Protein AF-A0A2S7TIH9-F1 (afdb_monomer_lite)

Foldseek 3Di:
DDDDDDDDDDDPDPDDDDDDDDDDDDDDDPDPDPPPPPPDQQPCQDPLGARVSVQWDADPQVRDTDNQVVAWFWKWFPDDDPPDDTDIKTWHADPVLQWIWIGDPPDPDIDIFGQDPPSWTDDDQWIADPVQRFIGGVNHTGIGGDD

pLDDT: mean 82.53, std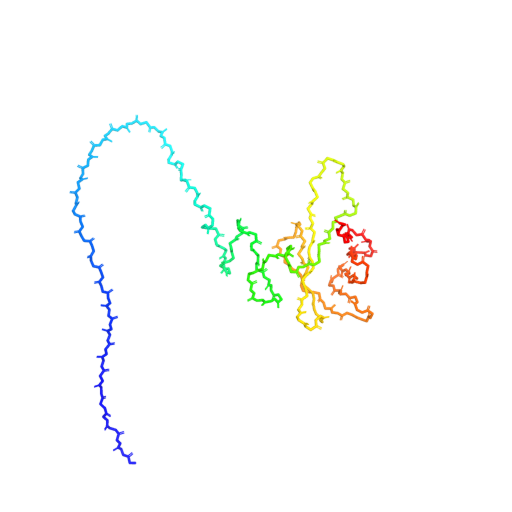 19.3, range [37.69, 98.62]

Sequence (147 aa):
MKNLGILMLSVFMMVSCNTNGKKDSEIKVSEETTPTEKSIVGNDKDEHGCIGSAGYTWSELRQECIRTFEVGVRLNPVESNEDSTIISAFVVFNDAKSKAELFLPEAKGTMIMEQSEGKTFIKDQYTFNPEDATLSVNGEVTYKGAE

Secondary structure (DSSP, 8-state):
--------------------------------------PPTT--B-TT--BGGGT-EEETTTTEEE-HHHHSEEEEES---TTS----EEEEE-TTSSEEEEE-TT-SS-EEEEE-GGG-EEETTEEEETTTTEEEETTEEEEEE--

Structure (mmCIF, N/CA/C/O backbone):
data_AF-A0A2S7TIH9-F1
#
_entry.id   AF-A0A2S7TIH9-F1
#
loop_
_atom_site.group_PDB
_atom_site.id
_atom_site.type_symbol
_atom_site.label_atom_id
_atom_site.label_alt_id
_atom_site.label_comp_id
_atom_site.label_asym_id
_atom_site.label_entity_id
_atom_site.label_seq_id
_atom_site.pdbx_PDB_ins_code
_atom_site.Cartn_x
_atom_site.Cartn_y
_atom_site.Cartn_z
_atom_site.occupancy
_atom_site.B_iso_or_equiv
_atom_site.auth_seq_id
_atom_site.auth_comp_id
_atom_site.auth_asym_id
_atom_site.auth_atom_id
_atom_site.pdbx_PDB_model_num
ATOM 1 N N . MET A 1 1 ? 9.640 -61.245 5.461 1.00 43.03 1 MET A N 1
ATOM 2 C CA . MET A 1 1 ? 9.692 -61.880 4.127 1.00 43.03 1 MET A CA 1
ATOM 3 C C . MET A 1 1 ? 10.383 -60.905 3.194 1.00 43.03 1 MET A C 1
ATOM 5 O O . MET A 1 1 ? 10.007 -59.742 3.168 1.00 43.03 1 MET A O 1
ATOM 9 N N . LYS A 1 2 ? 11.488 -61.351 2.595 1.00 49.72 2 LYS A N 1
ATOM 10 C CA . LYS A 1 2 ? 12.418 -60.569 1.779 1.00 49.72 2 LYS A CA 1
ATOM 11 C C . LYS A 1 2 ? 11.981 -60.634 0.314 1.00 49.72 2 LYS A C 1
ATOM 13 O O . LYS A 1 2 ? 12.080 -61.716 -0.245 1.00 49.72 2 LYS A O 1
ATOM 18 N N . ASN A 1 3 ? 11.641 -59.503 -0.295 1.00 46.28 3 ASN A N 1
ATOM 19 C CA . ASN A 1 3 ? 11.683 -59.291 -1.749 1.00 46.28 3 ASN A CA 1
ATOM 20 C C . ASN A 1 3 ? 12.344 -57.905 -1.898 1.00 46.28 3 ASN A C 1
ATOM 22 O O . ASN A 1 3 ? 11.736 -56.925 -1.490 1.00 46.28 3 ASN A O 1
ATOM 26 N N . LEU A 1 4 ? 13.623 -57.681 -2.202 1.00 52.84 4 LEU A N 1
ATOM 27 C CA . LEU A 1 4 ? 14.569 -58.181 -3.205 1.00 52.84 4 LEU A CA 1
ATOM 28 C C . LEU A 1 4 ? 14.110 -58.050 -4.665 1.00 52.84 4 LEU A C 1
ATOM 30 O O . LEU A 1 4 ? 13.455 -58.940 -5.197 1.00 52.84 4 LEU A O 1
ATOM 34 N N . GLY A 1 5 ? 14.599 -56.975 -5.296 1.00 51.03 5 GLY A N 1
ATOM 35 C CA . GLY A 1 5 ? 14.827 -56.836 -6.737 1.00 51.03 5 GLY A CA 1
ATOM 36 C C . GLY A 1 5 ? 13.989 -55.737 -7.399 1.00 51.03 5 GLY A C 1
ATOM 37 O O . GLY A 1 5 ? 12.839 -55.565 -7.034 1.00 51.03 5 GLY A O 1
ATOM 38 N N . ILE A 1 6 ? 14.452 -54.941 -8.365 1.00 59.09 6 ILE A N 1
ATOM 39 C CA . ILE A 1 6 ? 15.711 -54.843 -9.115 1.00 59.09 6 ILE A CA 1
ATOM 40 C C . ILE A 1 6 ? 15.790 -53.395 -9.652 1.00 59.09 6 ILE A C 1
ATOM 42 O O . ILE A 1 6 ? 14.787 -52.789 -10.018 1.00 59.09 6 ILE A O 1
ATOM 46 N N . LEU A 1 7 ? 17.018 -52.887 -9.677 1.00 52.06 7 LEU A N 1
ATOM 47 C CA . LEU A 1 7 ? 17.573 -51.737 -10.391 1.00 52.06 7 LEU A CA 1
ATOM 48 C C . LEU A 1 7 ? 16.990 -51.487 -11.805 1.00 52.06 7 LEU A C 1
ATOM 50 O O . LEU A 1 7 ? 17.044 -52.387 -12.635 1.00 52.06 7 LEU A O 1
ATOM 54 N N . MET A 1 8 ? 16.608 -50.244 -12.128 1.00 59.47 8 MET A N 1
ATOM 55 C CA . MET A 1 8 ? 16.872 -49.656 -13.453 1.00 59.47 8 MET A CA 1
ATOM 56 C C . MET A 1 8 ? 17.107 -48.146 -13.338 1.00 59.47 8 MET A C 1
ATOM 58 O O . MET A 1 8 ? 16.211 -47.351 -13.063 1.00 59.47 8 MET A O 1
ATOM 62 N N . LEU A 1 9 ? 18.370 -47.793 -13.547 1.00 54.16 9 LEU A N 1
ATOM 63 C CA . LEU A 1 9 ? 18.918 -46.457 -13.712 1.00 54.16 9 LEU A CA 1
ATOM 64 C C . LEU A 1 9 ? 18.482 -45.926 -15.091 1.00 54.16 9 LEU A C 1
ATOM 66 O O . LEU A 1 9 ? 18.772 -46.560 -16.101 1.00 54.16 9 LEU A O 1
ATOM 70 N N . SER A 1 10 ? 17.821 -44.771 -15.166 1.00 61.06 10 SER A N 1
ATOM 71 C CA . SER A 1 10 ? 17.681 -44.029 -16.429 1.00 61.06 10 SER A CA 1
ATOM 72 C C . SER A 1 10 ? 17.921 -42.542 -16.186 1.00 61.06 10 SER A C 1
ATOM 74 O O . SER A 1 10 ? 17.022 -41.737 -15.975 1.00 61.06 10 SER A O 1
ATOM 76 N N . VAL A 1 11 ? 19.208 -42.202 -16.180 1.00 60.19 11 VAL A N 1
ATOM 77 C CA . VAL A 1 11 ? 19.706 -40.834 -16.294 1.00 60.19 11 VAL A CA 1
ATOM 78 C C . VAL A 1 11 ? 19.521 -40.414 -17.752 1.00 60.19 11 VAL A C 1
ATOM 80 O O . VAL A 1 11 ? 20.264 -40.859 -18.622 1.00 60.19 11 VAL A O 1
ATOM 83 N N . PHE A 1 12 ? 18.529 -39.572 -18.034 1.00 60.75 12 PHE A N 1
ATOM 84 C CA . PHE A 1 12 ? 18.437 -38.857 -19.307 1.00 60.75 12 PHE A CA 1
ATOM 85 C C . PHE A 1 12 ? 19.196 -37.530 -19.173 1.00 60.75 12 PHE A C 1
ATOM 87 O O . PHE A 1 12 ? 18.636 -36.511 -18.780 1.00 60.75 12 PHE A O 1
ATOM 94 N N . MET A 1 13 ? 20.498 -37.546 -19.473 1.00 58.12 13 MET A N 1
ATOM 95 C CA . MET A 1 13 ? 21.256 -36.323 -19.750 1.00 58.12 13 MET A CA 1
ATOM 96 C C . MET A 1 13 ? 21.128 -36.008 -21.241 1.00 58.12 13 MET A C 1
ATOM 98 O O . MET A 1 13 ? 21.754 -36.658 -22.076 1.00 58.12 13 MET A O 1
ATOM 102 N N . MET A 1 14 ? 20.326 -35.002 -21.582 1.00 56.97 14 MET A N 1
ATOM 103 C CA . MET A 1 14 ? 20.395 -34.362 -22.895 1.00 56.97 14 MET A CA 1
ATOM 104 C C . MET A 1 14 ? 21.624 -33.443 -22.902 1.00 56.97 14 MET A C 1
ATOM 106 O O . MET A 1 14 ? 21.558 -32.294 -22.471 1.00 56.97 14 MET A O 1
ATOM 110 N N . VAL A 1 15 ? 22.765 -33.964 -23.355 1.00 67.19 15 VAL A N 1
ATOM 111 C CA . VAL A 1 15 ? 23.932 -33.150 -23.719 1.00 67.19 15 VAL A CA 1
ATOM 112 C C . VAL A 1 15 ? 23.710 -32.648 -25.142 1.00 67.19 15 VAL A C 1
ATOM 114 O O . VAL A 1 15 ? 23.722 -33.430 -26.089 1.00 67.19 15 VAL A O 1
ATOM 117 N N . SER A 1 16 ? 23.508 -31.341 -25.292 1.00 50.22 16 SER A N 1
ATOM 118 C CA . SER A 1 16 ? 23.493 -30.681 -26.596 1.00 50.22 16 SER A CA 1
ATOM 119 C C . SER A 1 16 ? 24.873 -30.072 -26.849 1.00 50.22 16 SER A C 1
ATOM 121 O O . SER A 1 16 ? 25.248 -29.091 -26.212 1.00 50.22 16 SER A O 1
ATOM 123 N N . CYS A 1 17 ? 25.642 -30.647 -27.775 1.00 62.84 17 CYS A N 1
ATOM 124 C CA . CYS A 1 17 ? 26.808 -29.988 -28.359 1.00 62.84 17 CYS A CA 1
ATOM 125 C C . CYS A 1 17 ? 26.357 -29.204 -29.596 1.00 62.84 17 CYS A C 1
ATOM 127 O O . CYS A 1 17 ? 25.852 -29.800 -30.544 1.00 62.84 17 CYS A O 1
ATOM 129 N N . ASN A 1 18 ? 26.595 -27.892 -29.626 1.00 58.28 18 ASN A N 1
ATOM 130 C CA . ASN A 1 18 ? 26.698 -27.159 -30.885 1.00 58.28 18 ASN A CA 1
ATOM 131 C C . ASN A 1 18 ? 28.129 -26.628 -31.016 1.00 58.28 18 ASN A C 1
ATOM 133 O O . ASN A 1 18 ? 28.491 -25.621 -30.414 1.00 58.28 18 ASN A O 1
ATOM 137 N N . THR A 1 19 ? 28.951 -27.348 -31.776 1.00 47.38 19 THR A N 1
ATOM 138 C CA . THR A 1 19 ? 30.249 -26.877 -32.257 1.00 47.38 19 THR A CA 1
ATOM 139 C C . THR A 1 19 ? 30.054 -26.354 -33.673 1.00 47.38 19 THR A C 1
ATOM 141 O O . THR A 1 19 ? 30.055 -27.137 -34.620 1.00 47.38 19 THR A O 1
ATOM 144 N N . ASN A 1 20 ? 29.921 -25.039 -33.826 1.00 56.06 20 ASN A N 1
ATOM 145 C CA . ASN A 1 20 ? 30.171 -24.387 -35.105 1.00 56.06 20 ASN A CA 1
ATOM 146 C C . ASN A 1 20 ? 31.437 -23.548 -34.984 1.00 56.06 20 ASN A C 1
ATOM 148 O O . ASN A 1 20 ? 31.608 -22.759 -34.057 1.00 56.06 20 ASN A O 1
ATOM 152 N N . GLY A 1 21 ? 32.362 -23.863 -35.886 1.00 43.59 21 GLY A N 1
ATOM 153 C CA . GLY A 1 21 ? 33.760 -23.492 -35.831 1.00 43.59 21 GLY A CA 1
ATOM 154 C C . GLY A 1 21 ? 34.034 -21.997 -35.915 1.00 43.59 21 GLY A C 1
ATOM 155 O O . GLY A 1 21 ? 33.241 -21.194 -36.403 1.00 43.59 21 GLY A O 1
ATOM 156 N N . LYS A 1 22 ? 35.241 -21.678 -35.454 1.00 44.38 22 LYS A N 1
ATOM 157 C CA . LYS A 1 22 ? 35.927 -20.401 -35.608 1.00 44.38 22 LYS A CA 1
ATOM 158 C C . LYS A 1 22 ? 35.772 -19.839 -37.025 1.00 44.38 22 LYS A C 1
ATOM 160 O O . LYS A 1 22 ? 36.109 -20.506 -38.004 1.00 44.38 22 LYS A O 1
ATOM 165 N N . LYS A 1 23 ? 35.411 -18.563 -37.109 1.00 37.69 23 LYS A N 1
ATOM 166 C CA . LYS A 1 23 ? 36.054 -17.637 -38.041 1.00 37.69 23 LYS A CA 1
ATOM 167 C C . LYS A 1 23 ? 36.528 -16.445 -37.228 1.00 37.69 23 LYS A C 1
ATOM 169 O O . LYS A 1 23 ? 35.743 -15.567 -36.888 1.00 37.69 23 LYS A O 1
ATOM 174 N N . ASP A 1 24 ? 37.813 -16.473 -36.900 1.00 49.31 24 ASP A N 1
ATOM 175 C CA . ASP A 1 24 ? 38.562 -15.285 -36.528 1.00 49.31 24 ASP A CA 1
ATOM 176 C C . ASP A 1 24 ? 38.445 -14.293 -37.698 1.00 49.31 24 ASP A C 1
ATOM 178 O O . ASP A 1 24 ? 38.890 -14.578 -38.810 1.00 49.31 24 ASP A O 1
ATOM 182 N N . SER A 1 25 ? 37.788 -13.157 -37.470 1.00 41.44 25 SER A N 1
ATOM 183 C CA . SER A 1 25 ? 37.912 -11.982 -38.328 1.00 41.44 25 SER A CA 1
ATOM 184 C C . SER A 1 25 ? 38.545 -10.898 -37.479 1.00 41.44 25 SER A C 1
ATOM 186 O O . SER A 1 25 ? 37.873 -10.165 -36.758 1.00 41.44 25 SER A O 1
ATOM 188 N N . GLU A 1 26 ? 39.869 -10.858 -37.541 1.00 48.25 26 GLU A N 1
ATOM 189 C CA . GLU A 1 26 ? 40.683 -9.765 -37.045 1.00 48.25 26 GLU A CA 1
ATOM 190 C C . GLU A 1 26 ? 40.268 -8.482 -37.783 1.00 48.25 26 GLU A C 1
ATOM 192 O O . GLU A 1 26 ? 40.602 -8.277 -38.947 1.00 48.25 26 GLU A O 1
ATOM 197 N N . ILE A 1 27 ? 39.495 -7.623 -37.118 1.00 38.62 27 ILE A N 1
ATOM 198 C CA . ILE A 1 27 ? 39.377 -6.212 -37.483 1.00 38.62 27 ILE A CA 1
ATOM 199 C C . ILE A 1 27 ? 39.887 -5.419 -36.289 1.00 38.62 27 ILE A C 1
ATOM 201 O O . ILE A 1 27 ? 39.199 -5.183 -35.299 1.00 38.62 27 ILE A O 1
ATOM 205 N N . LYS A 1 28 ? 41.159 -5.049 -36.395 1.00 50.31 28 LYS A N 1
ATOM 206 C CA . LYS A 1 28 ? 41.845 -4.107 -35.525 1.00 50.31 28 LYS A CA 1
ATOM 207 C C . LYS A 1 28 ? 41.330 -2.702 -35.856 1.00 50.31 28 LYS A C 1
ATOM 209 O O . LYS A 1 28 ? 41.828 -2.070 -36.781 1.00 50.31 28 LYS A O 1
ATOM 214 N N . VAL A 1 29 ? 40.332 -2.228 -35.116 1.00 43.41 29 VAL A N 1
ATOM 215 C CA . VAL A 1 29 ? 39.950 -0.810 -35.080 1.00 43.41 29 VAL A CA 1
ATOM 216 C C . VAL A 1 29 ? 40.159 -0.327 -33.655 1.00 43.41 29 VAL A C 1
ATOM 218 O O . VAL A 1 29 ? 39.444 -0.707 -32.732 1.00 43.41 29 VAL A O 1
ATOM 221 N N . SER A 1 30 ? 41.212 0.467 -33.482 1.00 57.72 30 SER A N 1
ATOM 222 C CA . SER A 1 30 ? 41.379 1.319 -32.318 1.00 57.72 30 SER A CA 1
ATOM 223 C C . SER A 1 30 ? 40.404 2.485 -32.450 1.00 57.72 30 SER A C 1
ATOM 225 O O . SER A 1 30 ? 40.693 3.454 -33.144 1.00 57.72 30 SER A O 1
ATOM 227 N N . GLU A 1 31 ? 39.260 2.377 -31.795 1.00 47.31 31 GLU A N 1
ATOM 228 C CA . GLU A 1 31 ? 38.450 3.520 -31.390 1.00 47.31 31 GLU A CA 1
ATOM 229 C C . GLU A 1 31 ? 37.707 3.112 -30.119 1.00 47.31 31 GLU A C 1
ATOM 231 O O . GLU A 1 31 ? 36.980 2.119 -30.084 1.00 47.31 31 GLU A O 1
ATOM 236 N N . GLU A 1 32 ? 37.972 3.842 -29.043 1.00 53.56 32 GLU A N 1
ATOM 237 C CA . GLU A 1 32 ? 37.328 3.712 -27.744 1.00 53.56 32 GLU A CA 1
ATOM 238 C C . GLU A 1 32 ? 35.835 4.017 -27.901 1.00 53.56 32 GLU A C 1
ATOM 240 O O . GLU A 1 32 ? 35.395 5.158 -27.821 1.00 53.56 32 GLU A O 1
ATOM 245 N N . THR A 1 33 ? 35.049 2.982 -28.190 1.00 44.56 33 THR A N 1
ATOM 246 C CA . THR A 1 33 ? 33.590 3.053 -28.181 1.00 44.56 33 THR A CA 1
ATOM 247 C C . THR A 1 33 ? 33.108 2.020 -27.181 1.00 44.56 33 THR A C 1
ATOM 249 O O . THR A 1 33 ? 33.051 0.824 -27.467 1.00 44.56 33 THR A O 1
ATOM 252 N N . THR A 1 34 ? 32.830 2.480 -25.964 1.00 51.75 34 THR A N 1
ATOM 253 C CA . THR A 1 34 ? 32.206 1.690 -24.903 1.00 51.75 34 THR A CA 1
ATOM 254 C C . THR A 1 34 ? 30.966 0.995 -25.475 1.00 51.75 34 THR A C 1
ATOM 256 O O . THR A 1 34 ? 30.096 1.689 -26.013 1.00 51.75 34 THR A O 1
ATOM 259 N N . PRO A 1 35 ? 30.839 -0.344 -25.398 1.00 50.41 35 PRO A N 1
ATOM 260 C CA . PRO A 1 35 ? 29.616 -1.016 -25.800 1.00 50.41 35 PRO A CA 1
ATOM 261 C C . PRO A 1 35 ? 28.494 -0.477 -24.919 1.00 50.41 35 PRO A C 1
ATOM 263 O O . PRO A 1 35 ? 28.448 -0.744 -23.721 1.00 50.41 35 PRO A O 1
ATOM 266 N N . THR A 1 36 ? 27.600 0.323 -25.494 1.00 58.72 36 THR A N 1
ATOM 267 C CA . THR A 1 36 ? 26.304 0.563 -24.869 1.00 58.72 36 THR A CA 1
ATOM 268 C C . THR A 1 36 ? 25.584 -0.775 -24.935 1.00 58.72 36 THR A C 1
ATOM 270 O O . THR A 1 36 ? 25.032 -1.130 -25.979 1.00 58.72 36 THR A O 1
ATOM 273 N N . GLU A 1 37 ? 25.663 -1.562 -23.859 1.00 64.06 37 GLU A N 1
ATOM 274 C CA . GLU A 1 37 ? 24.744 -2.674 -23.663 1.00 64.06 37 GLU A CA 1
ATOM 275 C C . GLU A 1 37 ? 23.338 -2.104 -23.833 1.00 64.06 37 GLU A C 1
ATOM 277 O O . GLU A 1 37 ? 22.876 -1.283 -23.040 1.00 64.06 37 GLU A O 1
ATOM 282 N N . LYS A 1 38 ? 22.662 -2.497 -24.914 1.00 67.38 38 LYS A N 1
ATOM 283 C CA . LYS A 1 38 ? 21.222 -2.305 -25.011 1.00 67.38 38 LYS A CA 1
ATOM 284 C C . LYS A 1 38 ? 20.618 -3.087 -23.853 1.00 67.38 38 LYS A C 1
ATOM 286 O O . LYS A 1 38 ? 20.541 -4.312 -23.932 1.00 67.38 38 LYS A O 1
ATOM 291 N N . SER A 1 39 ? 20.214 -2.395 -22.792 1.00 71.12 39 SER A N 1
ATOM 292 C CA . SER A 1 39 ? 19.447 -3.011 -21.719 1.00 71.12 39 SER A CA 1
ATOM 293 C C . SER A 1 39 ? 18.157 -3.561 -22.326 1.00 71.12 39 SER A C 1
ATOM 295 O O . SER A 1 39 ? 17.355 -2.845 -22.928 1.00 71.12 39 SER A O 1
ATOM 297 N N . ILE A 1 40 ? 17.994 -4.879 -22.262 1.00 78.88 40 ILE A N 1
ATOM 298 C CA . ILE A 1 40 ? 16.768 -5.534 -22.705 1.00 78.88 40 ILE A CA 1
ATOM 299 C C . ILE A 1 40 ? 15.711 -5.233 -21.641 1.00 78.88 40 ILE A C 1
ATOM 301 O O . ILE A 1 40 ? 15.862 -5.633 -20.486 1.00 78.88 40 ILE A O 1
ATOM 305 N N . VAL A 1 41 ? 14.653 -4.516 -22.024 1.00 79.88 41 VAL A N 1
ATOM 306 C CA . VAL A 1 41 ? 13.506 -4.246 -21.142 1.00 79.88 41 VAL A CA 1
ATOM 307 C C . VAL A 1 41 ? 12.910 -5.576 -20.670 1.00 79.88 41 VAL A C 1
ATOM 309 O O . VAL A 1 41 ? 12.744 -6.497 -21.471 1.00 79.88 41 VAL A O 1
ATOM 312 N N . GLY A 1 42 ? 12.595 -5.684 -19.379 1.00 80.56 42 GLY A N 1
ATOM 313 C CA . GLY A 1 42 ? 12.031 -6.895 -18.779 1.00 80.56 42 GLY A CA 1
ATOM 314 C C . GLY A 1 42 ? 13.054 -7.934 -18.308 1.00 80.56 42 GLY A C 1
ATOM 315 O O . GLY A 1 42 ? 12.655 -8.982 -17.801 1.00 80.56 42 GLY A O 1
ATOM 316 N N . ASN A 1 43 ? 14.359 -7.675 -18.453 1.00 89.06 43 ASN A N 1
ATOM 317 C CA . ASN A 1 43 ? 15.425 -8.503 -17.872 1.00 89.06 43 ASN A CA 1
ATOM 318 C C . ASN A 1 43 ? 15.874 -8.005 -16.480 1.00 89.06 43 ASN A C 1
ATOM 320 O O . ASN A 1 43 ? 17.021 -8.183 -16.083 1.00 89.06 43 ASN A O 1
ATOM 324 N N . ASP A 1 44 ? 14.976 -7.346 -15.755 1.00 92.94 44 ASP A N 1
ATOM 325 C CA . ASP A 1 44 ? 15.198 -6.689 -14.465 1.00 92.94 44 ASP A CA 1
ATOM 326 C C . ASP A 1 44 ? 14.431 -7.391 -13.335 1.00 92.94 44 ASP A C 1
ATOM 328 O O . ASP A 1 44 ? 13.773 -6.758 -12.513 1.00 92.94 44 ASP A O 1
ATOM 332 N N . LYS A 1 45 ? 14.485 -8.727 -13.324 1.00 95.94 45 LYS A N 1
ATOM 333 C CA . LYS A 1 45 ? 13.901 -9.528 -12.245 1.00 95.94 45 LYS A CA 1
ATOM 334 C C . LYS A 1 45 ? 14.641 -9.284 -10.930 1.00 95.94 45 LYS A C 1
ATOM 336 O O . LYS A 1 45 ? 15.867 -9.382 -10.904 1.00 95.94 45 LYS A O 1
ATOM 341 N N . ASP A 1 46 ? 13.896 -9.024 -9.861 1.00 94.62 46 ASP A N 1
ATOM 342 C CA . ASP A 1 46 ? 14.428 -8.972 -8.496 1.00 94.62 46 ASP A CA 1
ATOM 343 C C . ASP A 1 46 ? 14.627 -10.377 -7.882 1.00 94.62 46 ASP A C 1
ATOM 345 O O . ASP A 1 46 ? 14.459 -11.403 -8.551 1.00 94.62 46 ASP A O 1
ATOM 349 N N . GLU A 1 47 ? 14.992 -10.432 -6.596 1.00 96.31 47 GLU A N 1
ATOM 350 C CA . GLU A 1 47 ? 15.221 -11.677 -5.842 1.00 96.31 47 GLU A CA 1
ATOM 351 C C . GLU A 1 47 ? 13.975 -12.578 -5.755 1.00 96.31 47 GLU A C 1
ATOM 353 O O . GLU A 1 47 ? 14.103 -13.798 -5.639 1.00 96.31 47 GLU A O 1
ATOM 358 N N . HIS A 1 48 ? 12.779 -11.996 -5.871 1.00 96.75 48 HIS A N 1
ATOM 359 C CA . HIS A 1 48 ? 11.500 -12.706 -5.887 1.00 96.75 48 HIS A CA 1
ATOM 360 C C . HIS A 1 48 ? 11.040 -13.061 -7.311 1.00 96.75 48 HIS A C 1
ATOM 362 O O . HIS A 1 48 ? 10.039 -13.756 -7.497 1.00 96.75 48 HIS A O 1
ATOM 368 N N . GLY A 1 49 ? 11.781 -12.625 -8.333 1.00 96.62 49 GLY A N 1
ATOM 369 C CA . GLY A 1 49 ? 11.446 -12.815 -9.738 1.00 96.62 49 GLY A CA 1
ATOM 370 C C . GLY A 1 49 ? 10.459 -11.785 -10.291 1.00 96.62 49 GLY A C 1
ATOM 371 O O . GLY A 1 49 ? 9.972 -11.972 -11.412 1.00 96.62 49 GLY A O 1
ATOM 372 N N . CYS A 1 50 ? 10.166 -10.713 -9.550 1.00 97.44 50 CYS A N 1
ATOM 373 C CA . CYS A 1 50 ? 9.271 -9.652 -9.993 1.00 97.44 50 CYS A CA 1
ATOM 374 C C . CYS A 1 50 ? 9.968 -8.756 -11.017 1.00 97.44 50 CYS A C 1
ATOM 376 O O . CYS A 1 50 ? 11.125 -8.381 -10.854 1.00 97.44 50 CYS A O 1
ATOM 378 N N . ILE A 1 51 ? 9.261 -8.427 -12.100 1.00 96.94 51 ILE A N 1
ATOM 379 C CA . ILE A 1 51 ? 9.781 -7.591 -13.190 1.00 96.94 51 ILE A CA 1
ATOM 380 C C . ILE A 1 51 ? 9.354 -6.142 -12.933 1.00 96.94 51 ILE A C 1
ATOM 382 O O . ILE A 1 51 ? 8.235 -5.747 -13.285 1.00 96.94 51 ILE A O 1
ATOM 386 N N . GLY A 1 52 ? 10.244 -5.353 -12.328 1.00 94.12 52 GLY A N 1
ATOM 387 C CA . GLY A 1 52 ? 9.963 -3.970 -11.927 1.00 94.12 52 GLY A CA 1
ATOM 388 C C . GLY A 1 52 ? 9.569 -3.065 -13.098 1.00 94.12 52 GLY A C 1
ATOM 389 O O . GLY A 1 52 ? 8.616 -2.295 -12.999 1.00 94.12 52 GLY A O 1
ATOM 390 N N . SER A 1 53 ? 10.210 -3.224 -14.256 1.00 94.56 53 SER A N 1
ATOM 391 C CA . SER A 1 53 ? 9.921 -2.480 -15.490 1.00 94.56 53 SER A CA 1
ATOM 392 C C . SER A 1 53 ? 8.526 -2.754 -16.055 1.00 94.56 53 SER A C 1
ATOM 394 O O . SER A 1 53 ? 7.975 -1.926 -16.779 1.00 94.56 53 SER A O 1
ATOM 396 N N . ALA A 1 54 ? 7.921 -3.888 -15.692 1.00 94.94 54 ALA A N 1
ATOM 397 C CA . ALA A 1 54 ? 6.530 -4.206 -15.992 1.00 94.94 54 ALA A CA 1
ATOM 398 C C . ALA A 1 54 ? 5.565 -3.741 -14.881 1.00 94.94 54 ALA A C 1
ATOM 400 O O . ALA A 1 54 ? 4.355 -3.936 -14.999 1.00 94.94 54 ALA A O 1
ATOM 401 N N . GLY A 1 55 ? 6.060 -3.092 -13.826 1.00 94.44 55 GLY A N 1
ATOM 402 C CA . GLY A 1 55 ? 5.283 -2.597 -12.689 1.00 94.44 55 GLY A CA 1
ATOM 403 C C . GLY A 1 55 ? 4.952 -3.661 -11.644 1.00 94.44 55 GLY A C 1
ATOM 404 O O . GLY A 1 55 ? 4.058 -3.432 -10.832 1.00 94.44 55 GLY A O 1
ATOM 405 N N . TYR A 1 56 ? 5.616 -4.821 -11.683 1.00 97.00 56 TYR A N 1
ATOM 406 C CA . TYR A 1 56 ? 5.462 -5.847 -10.654 1.00 97.00 56 TYR A CA 1
ATOM 407 C C . TYR A 1 56 ? 6.342 -5.544 -9.444 1.00 97.00 56 TYR A C 1
ATOM 409 O O . TYR A 1 56 ? 7.510 -5.199 -9.594 1.00 97.00 56 TYR A O 1
ATOM 417 N N . THR A 1 57 ? 5.786 -5.751 -8.257 1.00 96.50 57 THR A N 1
ATOM 418 C CA . THR A 1 57 ? 6.485 -5.688 -6.973 1.00 96.50 57 THR A CA 1
ATOM 419 C C . THR A 1 57 ? 6.108 -6.894 -6.123 1.00 96.50 57 THR A C 1
ATOM 421 O O . THR A 1 57 ? 4.996 -7.417 -6.251 1.00 96.50 57 THR A O 1
ATOM 424 N N . TRP A 1 58 ? 7.017 -7.344 -5.264 1.00 97.81 58 TRP A N 1
ATOM 425 C CA . TRP A 1 58 ? 6.724 -8.407 -4.311 1.00 97.81 58 TRP A CA 1
ATOM 426 C C . TRP A 1 58 ? 5.731 -7.917 -3.252 1.00 97.81 58 TRP A C 1
ATOM 428 O O . TRP A 1 58 ? 5.898 -6.840 -2.680 1.00 97.81 58 TRP A O 1
ATOM 438 N N . SER A 1 59 ? 4.687 -8.707 -3.002 1.00 98.25 59 SER A N 1
ATOM 439 C CA . SER A 1 59 ? 3.783 -8.522 -1.868 1.00 98.25 59 SER A CA 1
ATOM 440 C C . SER A 1 59 ? 4.101 -9.553 -0.800 1.00 98.25 59 SER A C 1
ATOM 442 O O . SER A 1 59 ? 3.875 -10.748 -1.002 1.00 98.25 59 SER A O 1
ATOM 444 N N . GLU A 1 60 ? 4.549 -9.095 0.367 1.00 97.81 60 GLU A N 1
ATOM 445 C CA . GLU A 1 60 ? 4.766 -9.981 1.512 1.00 97.81 60 GLU A CA 1
ATOM 446 C C . GLU A 1 60 ? 3.444 -10.560 2.019 1.00 97.81 60 GLU A C 1
ATOM 448 O O . GLU A 1 60 ? 3.393 -11.678 2.531 1.00 97.81 60 GLU A O 1
ATOM 453 N N . LEU A 1 61 ? 2.338 -9.836 1.851 1.00 97.94 61 LEU A N 1
ATOM 454 C CA . LEU A 1 61 ? 1.037 -10.315 2.295 1.00 97.94 61 LEU A CA 1
ATOM 455 C C . LEU A 1 61 ? 0.453 -11.392 1.374 1.00 97.94 61 LEU A C 1
ATOM 457 O O . LEU A 1 61 ? -0.179 -12.328 1.866 1.00 97.94 61 LEU A O 1
ATOM 461 N N . ARG A 1 62 ? 0.637 -11.261 0.055 1.00 97.25 62 ARG A N 1
ATOM 462 C CA . ARG A 1 62 ? 0.096 -12.203 -0.939 1.00 97.25 62 ARG A CA 1
ATOM 463 C C . ARG A 1 62 ? 1.075 -13.290 -1.365 1.00 97.25 62 ARG A C 1
ATOM 465 O O . ARG A 1 62 ? 0.638 -14.286 -1.929 1.00 97.25 62 ARG A O 1
ATOM 472 N N . GLN A 1 63 ? 2.362 -13.129 -1.057 1.00 97.44 63 GLN A N 1
ATOM 473 C CA . GLN A 1 63 ? 3.430 -14.050 -1.455 1.00 97.44 63 GLN A CA 1
ATOM 474 C C . GLN A 1 63 ? 3.489 -14.243 -2.981 1.00 97.44 63 GLN A C 1
ATOM 476 O O . GLN A 1 63 ? 3.701 -15.347 -3.485 1.00 97.44 63 GLN A O 1
ATOM 481 N N . GLU A 1 64 ? 3.280 -13.155 -3.721 1.00 97.94 64 GLU A N 1
ATOM 482 C CA . GLU A 1 64 ? 3.325 -13.132 -5.180 1.00 97.94 64 GLU A CA 1
ATOM 483 C C . GLU A 1 64 ? 3.767 -11.755 -5.700 1.00 97.94 64 GLU A C 1
ATOM 485 O O . GLU A 1 64 ? 3.712 -10.746 -4.988 1.00 97.94 64 GLU A O 1
ATOM 490 N N . CYS A 1 65 ? 4.178 -11.707 -6.968 1.00 98.19 65 CYS A N 1
ATOM 491 C CA . CYS A 1 65 ? 4.433 -10.452 -7.663 1.00 98.19 65 CYS A CA 1
ATOM 492 C C . CYS A 1 65 ? 3.111 -9.825 -8.115 1.00 98.19 65 CYS A C 1
ATOM 494 O O . CYS A 1 65 ? 2.404 -10.394 -8.946 1.00 98.19 65 CYS A O 1
ATOM 496 N N . ILE A 1 66 ? 2.809 -8.623 -7.632 1.00 98.31 66 ILE A N 1
ATOM 497 C CA . ILE A 1 66 ? 1.580 -7.891 -7.954 1.00 98.31 66 ILE A CA 1
ATOM 498 C C . ILE A 1 66 ? 1.875 -6.552 -8.617 1.00 98.31 66 ILE A C 1
ATOM 500 O O . ILE A 1 66 ? 2.943 -5.973 -8.442 1.00 98.31 66 ILE A O 1
ATOM 504 N N . ARG A 1 67 ? 0.883 -6.014 -9.326 1.00 97.94 67 ARG A N 1
ATOM 505 C CA . ARG A 1 67 ? 0.862 -4.613 -9.755 1.00 97.94 67 ARG A CA 1
ATOM 506 C C . ARG A 1 67 ? -0.061 -3.866 -8.803 1.00 97.94 67 ARG A C 1
ATOM 508 O O . ARG A 1 67 ? -1.279 -4.008 -8.873 1.00 97.94 67 ARG A O 1
ATOM 515 N N . THR A 1 68 ? 0.505 -3.106 -7.869 1.00 97.50 68 THR A N 1
ATOM 516 C CA . THR A 1 68 ? -0.254 -2.464 -6.775 1.00 97.50 68 THR A CA 1
ATOM 517 C C . THR A 1 68 ? -1.383 -1.565 -7.273 1.00 97.50 68 THR A C 1
ATOM 519 O O . THR A 1 68 ? -2.432 -1.505 -6.641 1.00 97.50 68 THR A O 1
ATOM 522 N N . PHE A 1 69 ? -1.216 -0.934 -8.435 1.00 96.19 69 PHE A 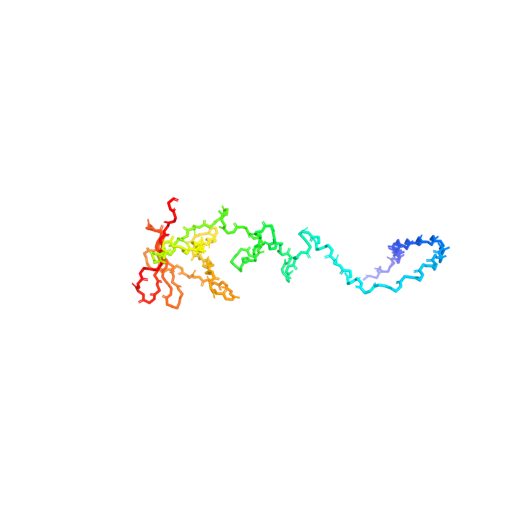N 1
ATOM 523 C CA . PHE A 1 69 ? -2.243 -0.101 -9.062 1.00 96.19 69 PHE A CA 1
ATOM 524 C C . PHE A 1 69 ? -3.420 -0.879 -9.671 1.00 96.19 69 PHE A C 1
ATOM 526 O O . PHE A 1 69 ? -4.436 -0.268 -9.984 1.00 96.19 69 PHE A O 1
ATOM 533 N N . GLU A 1 70 ? -3.306 -2.197 -9.853 1.00 97.50 70 GLU A N 1
ATOM 534 C CA . GLU A 1 70 ? -4.408 -3.045 -10.333 1.00 97.50 70 GLU A CA 1
ATOM 535 C C . GLU A 1 70 ? -5.210 -3.648 -9.175 1.00 97.50 70 GLU A C 1
ATOM 537 O O . GLU A 1 70 ? -6.409 -3.880 -9.312 1.00 97.50 70 GLU A O 1
ATOM 542 N N . VAL A 1 71 ? -4.556 -3.915 -8.038 1.00 97.50 71 VAL A N 1
ATOM 543 C CA . VAL A 1 71 ? -5.146 -4.701 -6.937 1.00 97.50 71 VAL A CA 1
ATOM 544 C C . VAL A 1 71 ? -5.300 -3.941 -5.618 1.00 97.50 71 VAL A C 1
ATOM 546 O O . VAL A 1 71 ? -5.933 -4.456 -4.696 1.00 97.50 71 VAL A O 1
ATOM 549 N N . GLY A 1 72 ? -4.703 -2.756 -5.497 1.00 97.38 72 GLY A N 1
ATOM 550 C CA . GLY A 1 72 ? -4.675 -1.958 -4.275 1.00 97.38 72 GLY A CA 1
ATOM 551 C C . GLY A 1 72 ? -5.546 -0.706 -4.330 1.00 97.38 72 GLY A C 1
ATOM 552 O O . GLY A 1 72 ? -5.914 -0.211 -5.394 1.00 97.38 72 GLY A O 1
ATOM 553 N N . VAL A 1 73 ? -5.839 -0.159 -3.151 1.00 97.88 73 VAL A N 1
ATOM 554 C CA . VAL A 1 73 ? -6.424 1.176 -2.993 1.00 97.88 73 VAL A CA 1
ATOM 555 C C . VAL A 1 73 ? -5.325 2.204 -3.222 1.00 97.88 73 VAL A C 1
ATOM 557 O O . VAL A 1 73 ? -4.341 2.223 -2.484 1.00 97.88 73 VAL A O 1
ATOM 560 N N . ARG A 1 74 ? -5.487 3.053 -4.238 1.00 97.75 74 ARG A N 1
ATOM 561 C CA . ARG A 1 74 ? -4.549 4.134 -4.548 1.00 97.75 74 ARG A CA 1
ATOM 562 C C . ARG A 1 74 ? -4.801 5.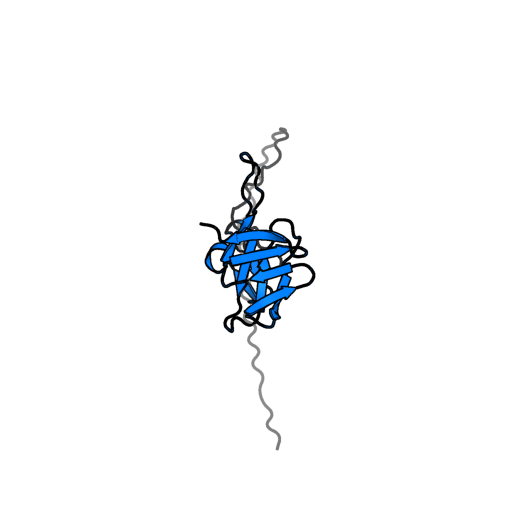335 -3.646 1.00 97.75 74 ARG A C 1
ATOM 564 O O . ARG A 1 74 ? -5.924 5.832 -3.586 1.00 97.75 74 ARG A O 1
ATOM 571 N N . LEU A 1 75 ? -3.745 5.830 -3.011 1.00 97.56 75 LEU A N 1
ATOM 572 C CA . LEU A 1 75 ? -3.779 6.998 -2.141 1.00 97.56 75 LEU A CA 1
ATOM 573 C C . LEU A 1 75 ? -2.815 8.070 -2.662 1.00 97.56 75 LEU A C 1
ATOM 575 O O . LEU A 1 75 ? -1.636 7.794 -2.871 1.00 97.56 75 LEU A O 1
ATOM 579 N N . ASN A 1 76 ? -3.293 9.294 -2.854 1.00 95.44 76 ASN A N 1
ATOM 580 C CA . ASN A 1 76 ? -2.473 10.445 -3.217 1.00 95.44 76 ASN A CA 1
ATOM 581 C C . ASN A 1 76 ? -2.120 11.268 -1.971 1.00 95.44 76 ASN A C 1
ATOM 583 O O . ASN A 1 76 ? -2.952 11.370 -1.065 1.00 95.44 76 ASN A O 1
ATOM 587 N N . PRO A 1 77 ? -0.911 11.851 -1.908 1.00 94.31 77 PRO A N 1
ATOM 588 C CA . PRO A 1 77 ? -0.535 12.751 -0.828 1.00 94.31 77 PRO A CA 1
ATOM 589 C C . PRO A 1 77 ? -1.481 13.958 -0.770 1.00 94.31 77 PRO A C 1
ATOM 591 O O . PRO A 1 77 ? -1.893 14.484 -1.804 1.00 94.31 77 PRO A O 1
ATOM 594 N N . VAL A 1 78 ? -1.835 14.386 0.444 1.00 92.81 78 VAL A N 1
ATOM 595 C CA . VAL A 1 78 ? -2.660 15.585 0.684 1.00 92.81 78 VAL A CA 1
ATOM 596 C C . VAL A 1 78 ? -1.882 16.847 0.333 1.00 92.81 78 VAL A C 1
ATOM 598 O O . VAL A 1 78 ? -2.418 17.749 -0.307 1.00 92.81 78 VAL A O 1
ATOM 601 N N . GLU A 1 79 ? -0.614 16.896 0.730 1.00 82.12 79 GLU A N 1
ATOM 602 C CA . GLU A 1 79 ? 0.293 17.964 0.339 1.00 82.12 79 GLU A CA 1
ATOM 603 C C . GLU A 1 79 ? 0.989 17.577 -0.963 1.00 82.12 79 GLU A C 1
ATOM 605 O O . GLU A 1 79 ? 1.780 16.636 -1.020 1.00 82.12 79 GLU A O 1
ATOM 610 N N . SER A 1 80 ? 0.695 18.318 -2.024 1.00 69.81 80 SER A N 1
ATOM 611 C CA . SER A 1 80 ? 1.472 18.288 -3.256 1.00 69.81 80 SER A CA 1
ATOM 612 C C . SER A 1 80 ? 1.759 19.722 -3.673 1.00 69.81 80 SER A C 1
ATOM 614 O O . SER A 1 80 ? 0.874 20.574 -3.662 1.00 69.81 80 SER A O 1
ATOM 616 N N . ASN A 1 81 ? 3.020 20.013 -3.982 1.00 67.12 81 ASN A N 1
ATOM 617 C CA . A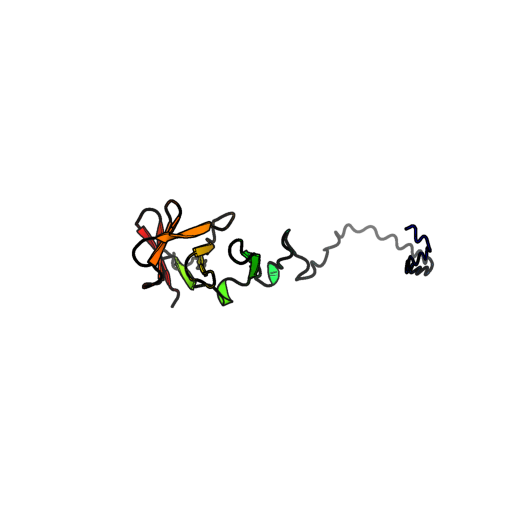SN A 1 81 ? 3.366 21.282 -4.613 1.00 67.12 81 ASN A CA 1
ATOM 618 C C . ASN A 1 81 ? 2.840 21.231 -6.054 1.00 67.12 81 ASN A C 1
ATOM 620 O O . ASN A 1 81 ? 2.935 20.173 -6.678 1.00 67.12 81 ASN A O 1
ATOM 624 N N . GLU A 1 82 ? 2.317 22.336 -6.590 1.00 65.94 82 GLU A N 1
ATOM 625 C CA . GLU A 1 82 ? 1.659 22.346 -7.913 1.00 65.94 82 GLU A CA 1
ATOM 626 C C . GLU A 1 82 ? 2.568 21.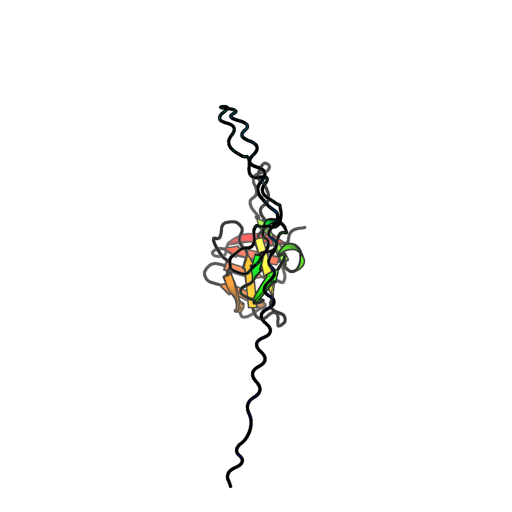869 -9.066 1.00 65.94 82 GLU A C 1
ATOM 628 O O . GLU A 1 82 ? 2.076 21.379 -10.078 1.00 65.94 82 GLU A O 1
ATOM 633 N N . ASP A 1 83 ? 3.890 21.902 -8.869 1.00 69.62 83 ASP A N 1
ATOM 634 C CA . ASP A 1 83 ? 4.896 21.432 -9.830 1.00 69.62 83 ASP A CA 1
ATOM 635 C C . ASP A 1 83 ? 5.465 20.032 -9.509 1.00 69.62 83 ASP A C 1
ATOM 637 O O . ASP A 1 83 ? 6.391 19.556 -10.171 1.00 69.62 83 ASP A O 1
ATOM 641 N N . SER A 1 84 ? 4.969 19.366 -8.461 1.00 70.31 84 SER A N 1
ATOM 642 C CA . SER A 1 84 ? 5.508 18.084 -7.992 1.00 70.31 84 SER A CA 1
ATOM 643 C C . SER A 1 84 ? 4.796 16.889 -8.618 1.00 70.31 84 SER A C 1
ATOM 645 O O . SER A 1 84 ? 3.581 16.865 -8.802 1.00 70.31 84 SER A O 1
ATOM 647 N N . THR A 1 85 ? 5.575 15.857 -8.947 1.00 81.19 85 THR A N 1
ATOM 648 C CA . THR A 1 85 ? 5.018 14.582 -9.404 1.00 81.19 85 THR A CA 1
ATOM 649 C C . THR A 1 85 ? 4.274 13.927 -8.245 1.00 81.19 85 THR A C 1
ATOM 651 O O . THR A 1 85 ? 4.860 13.685 -7.193 1.00 81.19 85 THR A O 1
ATOM 654 N N . ILE A 1 86 ? 2.992 13.619 -8.444 1.00 85.69 86 ILE A N 1
ATOM 655 C CA . ILE A 1 86 ? 2.185 12.902 -7.455 1.00 85.69 86 ILE A CA 1
ATOM 656 C C . ILE A 1 86 ? 2.647 11.447 -7.409 1.00 85.69 86 ILE A C 1
ATOM 658 O O . ILE A 1 86 ? 2.334 10.661 -8.307 1.00 85.69 86 ILE A O 1
ATOM 662 N N . ILE A 1 87 ? 3.379 11.085 -6.357 1.00 90.19 87 ILE A N 1
ATOM 663 C CA . ILE A 1 87 ? 3.759 9.697 -6.105 1.00 90.19 87 ILE A CA 1
ATOM 664 C C . ILE A 1 87 ? 2.766 9.101 -5.107 1.00 90.19 87 ILE A C 1
ATOM 666 O O . ILE A 1 87 ? 2.708 9.495 -3.943 1.00 90.19 87 ILE A O 1
ATOM 670 N N . SER A 1 88 ? 1.934 8.183 -5.592 1.00 95.12 88 SER A N 1
ATOM 671 C CA . SER A 1 88 ? 0.872 7.566 -4.799 1.00 95.12 88 SER A CA 1
ATOM 672 C C . SER A 1 88 ? 1.408 6.473 -3.872 1.00 95.12 88 SER A C 1
ATOM 674 O O . SER A 1 88 ? 2.309 5.719 -4.238 1.00 95.12 88 SER A O 1
ATOM 676 N N . ALA A 1 89 ? 0.781 6.335 -2.708 1.00 97.00 89 ALA A N 1
ATOM 677 C CA . ALA A 1 89 ? 0.851 5.134 -1.888 1.00 97.00 89 ALA A CA 1
ATOM 678 C C . ALA A 1 89 ? -0.245 4.138 -2.307 1.00 97.00 89 ALA A C 1
ATOM 680 O O . ALA A 1 89 ? -1.238 4.514 -2.939 1.00 97.00 89 ALA A O 1
ATOM 681 N N . PHE A 1 90 ? -0.086 2.866 -1.939 1.00 98.19 90 PHE A N 1
ATOM 682 C CA . PHE A 1 90 ? -1.089 1.830 -2.197 1.00 98.19 90 PHE A CA 1
ATOM 683 C C . PHE A 1 90 ? -1.336 0.962 -0.969 1.00 98.19 90 PHE A C 1
ATOM 685 O O . PHE A 1 90 ? -0.404 0.636 -0.237 1.00 98.19 90 PHE A O 1
ATOM 692 N N . VAL A 1 91 ? -2.587 0.544 -0.781 1.00 98.38 91 VAL A N 1
ATOM 693 C CA . VAL A 1 91 ? -2.973 -0.417 0.257 1.00 98.38 91 VAL A CA 1
ATOM 694 C C . VAL A 1 91 ? -3.575 -1.660 -0.382 1.00 98.38 91 VAL A C 1
ATOM 696 O O . VAL A 1 91 ? -4.590 -1.580 -1.072 1.00 98.38 91 VAL A O 1
ATOM 699 N N . VAL A 1 92 ? -2.969 -2.820 -0.143 1.00 98.56 92 VAL A N 1
ATOM 700 C CA . VAL A 1 92 ? -3.413 -4.111 -0.684 1.00 98.56 92 VAL A CA 1
ATOM 701 C C . VAL A 1 92 ? -3.930 -4.985 0.448 1.00 98.56 92 VAL A C 1
ATOM 703 O O . VAL A 1 92 ? -3.225 -5.229 1.417 1.00 98.56 92 VAL A O 1
ATOM 706 N N . PHE A 1 93 ? -5.151 -5.495 0.331 1.00 98.00 93 PHE A N 1
ATOM 707 C CA . PHE A 1 93 ? -5.716 -6.407 1.327 1.00 98.00 93 PHE A CA 1
ATOM 708 C C . PHE A 1 93 ? -5.411 -7.871 1.016 1.00 98.00 93 PHE A C 1
ATOM 710 O O . PHE A 1 93 ? -5.279 -8.259 -0.153 1.00 98.00 93 PHE A O 1
ATOM 717 N N . ASN A 1 94 ? -5.394 -8.688 2.072 1.00 96.50 94 ASN A N 1
ATOM 718 C CA . ASN A 1 94 ? -5.602 -10.126 1.937 1.00 96.50 94 ASN A CA 1
ATOM 719 C C . ASN A 1 94 ? -7.080 -10.439 1.643 1.00 96.50 94 ASN A C 1
ATOM 721 O O . ASN A 1 94 ? -7.964 -9.608 1.859 1.00 96.50 94 ASN A O 1
ATOM 725 N N . ASP A 1 95 ? -7.361 -11.668 1.214 1.00 94.50 95 ASP A N 1
ATOM 726 C CA . ASP A 1 95 ? -8.714 -12.092 0.824 1.00 94.50 95 ASP A CA 1
ATOM 727 C C . ASP A 1 95 ? -9.742 -11.946 1.954 1.00 94.50 95 ASP A C 1
ATOM 729 O O . ASP A 1 95 ? -10.885 -11.549 1.729 1.00 94.50 95 ASP A O 1
ATOM 733 N N . ALA A 1 96 ? -9.319 -12.216 3.192 1.00 93.88 96 ALA A N 1
ATOM 734 C CA . ALA A 1 96 ? -10.163 -12.101 4.378 1.00 93.88 96 ALA A CA 1
ATOM 735 C C . ALA A 1 96 ? -10.420 -10.647 4.815 1.00 93.88 96 ALA A C 1
ATOM 737 O O . ALA A 1 96 ? -11.232 -10.427 5.713 1.00 93.88 96 ALA A O 1
ATOM 738 N N . LYS A 1 97 ? -9.731 -9.663 4.217 1.00 92.81 97 LYS A N 1
ATOM 739 C CA . LYS A 1 97 ? -9.738 -8.247 4.627 1.00 92.81 97 LYS A CA 1
ATOM 740 C C . LYS A 1 97 ? -9.433 -8.047 6.116 1.00 92.81 97 LYS A C 1
ATOM 742 O O . LYS A 1 97 ? -9.974 -7.148 6.751 1.00 92.81 97 LYS A O 1
ATOM 747 N N . SER A 1 98 ? -8.575 -8.902 6.663 1.00 94.25 98 SER A N 1
ATOM 748 C CA . SER A 1 98 ? -8.129 -8.861 8.060 1.00 94.25 98 SER A CA 1
ATOM 749 C C . SER A 1 98 ? -6.736 -8.254 8.208 1.00 94.25 98 SER A C 1
ATOM 751 O O . SER A 1 98 ? -6.344 -7.856 9.301 1.00 94.25 98 SER A O 1
ATOM 753 N N . LYS A 1 99 ? -5.976 -8.193 7.110 1.00 97.56 99 LYS A N 1
ATOM 754 C CA . LYS A 1 99 ? -4.662 -7.556 7.028 1.00 97.56 99 LYS A CA 1
ATOM 755 C C . LYS A 1 99 ? -4.574 -6.706 5.776 1.00 97.56 99 LYS A C 1
ATOM 757 O O . LYS A 1 99 ? -5.218 -7.009 4.768 1.00 97.56 99 LYS A O 1
ATOM 762 N N . ALA A 1 100 ? -3.736 -5.687 5.840 1.00 98.25 100 ALA A N 1
ATOM 763 C CA . ALA A 1 100 ? -3.422 -4.842 4.707 1.00 98.25 100 ALA A CA 1
ATOM 764 C C . ALA A 1 100 ? -1.910 -4.671 4.588 1.00 98.25 100 ALA A C 1
ATOM 766 O O . ALA A 1 100 ? -1.221 -4.580 5.593 1.00 98.25 100 ALA A O 1
ATOM 767 N N . GLU A 1 101 ? -1.389 -4.627 3.375 1.00 98.62 101 GLU A N 1
ATOM 768 C CA . GLU A 1 101 ? -0.006 -4.283 3.091 1.00 98.62 101 GLU A CA 1
ATOM 769 C C . GLU A 1 101 ? 0.037 -2.872 2.519 1.00 98.62 101 GLU A C 1
ATOM 771 O O . GLU A 1 101 ? -0.630 -2.569 1.526 1.00 98.62 101 GLU A O 1
ATOM 776 N N . LEU A 1 102 ? 0.794 -2.004 3.180 1.00 98.44 102 LEU A N 1
ATOM 777 C CA . LEU A 1 102 ? 0.969 -0.613 2.804 1.00 98.44 102 LEU A CA 1
ATOM 778 C C . LEU A 1 102 ? 2.292 -0.442 2.053 1.00 98.44 102 LEU A C 1
ATOM 780 O O . LEU A 1 102 ? 3.369 -0.748 2.570 1.00 98.44 102 LEU A O 1
ATOM 784 N N . PHE A 1 103 ? 2.174 0.077 0.834 1.00 97.88 103 PHE A N 1
ATOM 785 C CA . PHE A 1 103 ? 3.257 0.430 -0.074 1.00 97.88 103 PHE A CA 1
ATOM 786 C C . PHE A 1 103 ? 3.402 1.953 -0.073 1.00 97.88 103 PHE A C 1
ATOM 788 O O . PHE A 1 103 ? 2.539 2.661 -0.598 1.00 97.88 103 PHE A O 1
ATOM 795 N N . LEU A 1 104 ? 4.478 2.455 0.532 1.00 96.06 104 LEU A N 1
ATOM 796 C CA . LEU A 1 104 ? 4.804 3.881 0.566 1.00 96.06 104 LEU A CA 1
ATOM 797 C C . LEU A 1 104 ? 5.908 4.196 -0.450 1.00 96.06 104 LEU A C 1
ATOM 799 O O . LEU A 1 104 ? 6.857 3.421 -0.550 1.00 96.06 104 LEU A O 1
ATOM 803 N N . PRO A 1 105 ? 5.835 5.338 -1.153 1.00 90.31 105 PRO A N 1
ATOM 804 C CA . PRO A 1 105 ? 6.806 5.682 -2.191 1.00 90.31 105 PRO A CA 1
ATOM 805 C C . PRO A 1 105 ? 8.233 5.893 -1.664 1.00 90.31 105 PRO A C 1
ATOM 807 O O . PRO A 1 105 ? 9.192 5.474 -2.301 1.00 90.31 105 PRO A O 1
ATOM 810 N N . GLU A 1 106 ? 8.375 6.484 -0.476 1.00 83.12 106 GLU A N 1
ATOM 811 C CA . GLU A 1 106 ? 9.678 6.805 0.130 1.00 83.12 106 GLU A CA 1
ATOM 812 C C . GLU A 1 106 ? 10.240 5.669 1.009 1.00 83.12 106 GLU A C 1
ATOM 814 O O . GLU A 1 106 ? 11.300 5.804 1.628 1.00 83.12 106 GLU A O 1
ATOM 819 N N . ALA A 1 107 ? 9.527 4.544 1.121 1.00 86.44 107 ALA A N 1
ATOM 820 C CA . ALA A 1 107 ? 9.927 3.443 1.987 1.00 86.44 107 ALA A CA 1
ATOM 821 C C . ALA A 1 107 ? 10.795 2.422 1.238 1.00 86.44 107 ALA A C 1
ATOM 823 O O . ALA A 1 107 ? 10.499 2.021 0.118 1.00 86.44 107 ALA A O 1
ATOM 824 N N . LYS A 1 108 ? 11.842 1.917 1.905 1.00 82.06 108 LYS A N 1
ATOM 825 C CA . LYS A 1 108 ? 12.690 0.823 1.387 1.00 82.06 108 LYS A CA 1
ATOM 826 C C . LYS A 1 108 ? 12.001 -0.553 1.387 1.00 82.06 108 LYS A C 1
ATOM 828 O O . LYS A 1 108 ? 12.646 -1.546 1.074 1.00 82.06 108 LYS A O 1
ATOM 833 N N . GLY A 1 109 ? 10.736 -0.627 1.786 1.00 88.62 109 GLY A N 1
ATOM 834 C CA . GLY A 1 109 ? 9.971 -1.860 1.914 1.00 88.62 109 GLY A CA 1
ATOM 835 C C . GLY A 1 109 ? 8.506 -1.574 2.229 1.00 88.62 109 GLY A C 1
ATOM 836 O O . GLY A 1 109 ? 8.091 -0.415 2.307 1.00 88.62 109 GLY A O 1
ATOM 837 N N . THR A 1 110 ? 7.732 -2.637 2.418 1.00 95.69 110 THR A N 1
ATOM 838 C CA . THR A 1 110 ? 6.293 -2.579 2.694 1.00 95.69 110 THR A CA 1
ATOM 839 C C . THR A 1 110 ? 5.997 -2.846 4.167 1.00 95.69 110 THR A C 1
ATOM 841 O O . THR A 1 110 ? 6.865 -3.253 4.943 1.00 95.69 110 THR A O 1
ATOM 844 N N . MET A 1 111 ? 4.760 -2.579 4.583 1.00 96.25 111 MET A N 1
ATOM 845 C CA . MET A 1 111 ? 4.336 -2.749 5.973 1.00 96.25 111 MET A CA 1
ATOM 846 C C . MET A 1 111 ? 3.045 -3.553 6.028 1.00 96.25 111 MET A C 1
ATOM 848 O O . MET A 1 111 ? 2.043 -3.132 5.455 1.00 96.25 111 MET A O 1
ATOM 852 N N . ILE A 1 112 ? 3.033 -4.665 6.764 1.00 98.19 112 ILE A N 1
ATOM 853 C CA . ILE A 1 112 ? 1.792 -5.391 7.052 1.00 98.19 112 ILE A CA 1
ATOM 854 C C . ILE A 1 112 ? 1.116 -4.751 8.269 1.00 98.19 112 ILE A C 1
ATOM 856 O O . ILE A 1 112 ? 1.677 -4.693 9.364 1.00 98.19 112 ILE A O 1
ATOM 860 N N . MET A 1 113 ? -0.096 -4.264 8.046 1.00 97.88 113 MET A N 1
ATOM 861 C CA . MET A 1 113 ? -0.997 -3.651 9.007 1.00 97.88 113 MET A CA 1
ATOM 862 C C . MET A 1 113 ? -2.062 -4.664 9.427 1.00 97.88 113 MET A C 1
ATOM 864 O O . MET A 1 113 ? -2.648 -5.356 8.589 1.00 97.88 113 MET A O 1
ATOM 868 N N . GLU A 1 114 ? -2.335 -4.723 10.726 1.00 96.06 114 GLU A N 1
ATOM 869 C CA . GLU A 1 114 ? -3.371 -5.587 11.291 1.00 96.06 114 GLU A CA 1
ATOM 870 C C . GLU A 1 114 ? -4.663 -4.791 11.471 1.00 96.06 114 GLU A C 1
ATOM 872 O O . GLU A 1 114 ? -4.638 -3.592 11.774 1.00 96.06 114 GLU A O 1
ATOM 877 N N . GLN A 1 115 ? -5.799 -5.457 11.288 1.00 95.44 115 GLN A N 1
ATOM 878 C CA . GLN A 1 115 ? -7.097 -4.860 11.563 1.00 95.44 115 GLN A CA 1
ATOM 879 C C . GLN A 1 115 ? -7.277 -4.637 13.074 1.00 95.44 115 GLN A C 1
ATOM 881 O O . GLN A 1 115 ? -7.074 -5.539 13.885 1.00 95.44 115 GLN A O 1
ATOM 886 N N . SER A 1 116 ? -7.696 -3.428 13.434 1.00 91.38 116 SER A N 1
ATOM 887 C CA . SER A 1 116 ? -8.085 -3.008 14.778 1.00 91.38 116 SER A CA 1
ATOM 888 C C . SER A 1 116 ? -9.614 -2.899 14.898 1.00 91.38 116 SER A C 1
ATOM 890 O O . SER A 1 116 ? -10.360 -3.123 13.937 1.00 91.38 116 SER A O 1
ATOM 892 N N . GLU A 1 117 ? -10.101 -2.533 16.085 1.00 80.50 117 GLU A N 1
ATOM 893 C CA . GLU A 1 117 ? -11.511 -2.207 16.312 1.00 80.50 117 GLU A CA 1
ATOM 894 C C . GLU A 1 117 ? -11.978 -1.113 15.330 1.00 80.50 117 GLU A C 1
ATOM 896 O O . GLU A 1 117 ? -11.279 -0.131 15.087 1.00 80.50 117 GLU A O 1
ATOM 901 N N . GLY A 1 118 ? -13.156 -1.297 14.722 1.00 80.06 118 GLY A N 1
ATOM 902 C CA . GLY A 1 118 ? -13.721 -0.325 13.773 1.00 80.06 118 GLY A CA 1
ATOM 903 C C . GLY A 1 118 ? -13.258 -0.452 12.314 1.00 80.06 118 GLY A C 1
ATOM 904 O O . GLY A 1 118 ? -13.479 0.473 11.545 1.00 80.06 118 GLY A O 1
ATOM 905 N N . LYS A 1 119 ? -12.671 -1.591 11.905 1.00 89.88 119 LYS A N 1
ATOM 906 C CA . LYS A 1 119 ? -12.159 -1.873 10.537 1.00 89.88 119 LYS A CA 1
ATOM 907 C C . LYS A 1 119 ? -10.961 -1.028 10.089 1.00 89.88 119 LYS A C 1
ATOM 909 O O . LYS A 1 119 ? -10.564 -1.116 8.930 1.00 89.88 119 LYS A O 1
ATOM 914 N N . THR A 1 120 ? -10.367 -0.261 10.988 1.00 96.19 120 THR A N 1
ATOM 915 C CA . THR A 1 120 ? -9.130 0.475 10.729 1.00 96.19 120 THR A CA 1
ATOM 916 C C . THR A 1 120 ? -7.938 -0.476 10.757 1.00 96.19 120 THR A C 1
ATOM 918 O O . THR A 1 120 ? -7.919 -1.420 11.541 1.00 96.19 120 THR A O 1
ATOM 921 N N . PHE A 1 121 ? -6.927 -0.224 9.933 1.00 98.06 121 PHE A N 1
ATOM 922 C CA . PHE A 1 121 ? -5.688 -0.998 9.893 1.00 98.06 121 PHE A CA 1
ATOM 923 C C . PHE A 1 121 ? -4.563 -0.176 10.505 1.00 98.06 121 PHE A C 1
ATOM 925 O O . PHE A 1 121 ? -4.416 1.000 10.175 1.00 98.06 121 PHE A O 1
ATOM 932 N N . ILE A 1 122 ? -3.784 -0.768 11.411 1.00 96.94 122 ILE A N 1
ATOM 933 C CA . ILE A 1 122 ? -2.786 -0.033 12.200 1.00 96.94 122 ILE A CA 1
ATOM 934 C C . ILE A 1 122 ? -1.438 -0.750 12.152 1.00 96.94 122 ILE A C 1
ATOM 936 O O . ILE A 1 122 ? -1.357 -1.971 12.311 1.00 96.94 122 ILE A O 1
ATOM 940 N N . LYS A 1 123 ? -0.366 0.026 11.962 1.00 97.19 123 LYS A N 1
ATOM 941 C CA . LYS A 1 123 ? 1.016 -0.406 12.197 1.00 97.19 123 LYS A CA 1
ATOM 942 C C . LYS A 1 123 ? 1.877 0.789 12.590 1.00 97.19 123 LYS A C 1
ATOM 944 O O . LYS A 1 123 ? 2.027 1.723 11.810 1.00 97.19 123 LYS A O 1
ATOM 949 N N . ASP A 1 124 ? 2.486 0.733 13.771 1.00 95.50 124 ASP A N 1
ATOM 950 C CA . ASP A 1 124 ? 3.354 1.790 14.302 1.00 95.50 124 ASP A CA 1
ATOM 951 C C . ASP A 1 124 ? 2.654 3.167 14.267 1.00 95.50 124 ASP A C 1
ATOM 953 O O . ASP A 1 124 ? 1.623 3.341 14.910 1.00 95.50 124 ASP A O 1
ATOM 957 N N . GLN A 1 125 ? 3.177 4.132 13.509 1.00 96.19 125 GLN A N 1
ATOM 958 C CA . GLN A 1 125 ? 2.591 5.469 13.343 1.00 96.19 125 GLN A CA 1
ATOM 959 C C . GLN A 1 125 ? 1.507 5.559 12.257 1.00 96.19 125 GLN A C 1
ATOM 961 O O . GLN A 1 125 ? 0.928 6.629 12.064 1.00 96.19 125 GLN A O 1
ATOM 966 N N . TYR A 1 126 ? 1.266 4.475 11.520 1.00 97.12 126 TYR A N 1
ATOM 967 C CA . TYR A 1 126 ? 0.390 4.448 10.355 1.00 97.12 126 TYR A CA 1
ATOM 968 C C . TYR A 1 126 ? -0.987 3.912 10.714 1.00 97.12 126 TYR A C 1
ATOM 970 O O . TYR A 1 126 ? -1.122 2.853 11.329 1.00 97.12 126 TYR A O 1
ATOM 978 N N . THR A 1 127 ? -2.014 4.635 10.284 1.00 97.69 127 THR A N 1
ATOM 979 C CA . THR A 1 127 ? -3.419 4.265 10.466 1.00 97.69 127 THR A CA 1
ATOM 980 C C . THR A 1 127 ? -4.142 4.420 9.139 1.00 97.69 127 THR A C 1
ATOM 982 O O . THR A 1 127 ? -4.224 5.530 8.623 1.00 97.69 127 THR A O 1
ATOM 985 N N . PHE A 1 128 ? -4.657 3.326 8.584 1.00 98.12 128 PHE A N 1
ATOM 986 C CA . PHE A 1 128 ? -5.437 3.339 7.353 1.00 98.12 128 PHE A CA 1
ATOM 987 C C . PHE A 1 128 ? -6.912 3.074 7.646 1.00 98.12 128 PHE A C 1
ATOM 989 O O . PHE A 1 128 ? -7.259 2.025 8.199 1.00 98.12 128 PHE A O 1
ATOM 996 N N . ASN A 1 129 ? -7.777 4.007 7.254 1.00 97.31 129 ASN A N 1
ATOM 997 C CA . ASN A 1 129 ? -9.221 3.844 7.311 1.00 97.31 129 ASN A CA 1
ATOM 998 C C . ASN A 1 129 ? -9.762 3.503 5.908 1.00 97.31 129 ASN A C 1
ATOM 1000 O O . ASN A 1 129 ? -9.685 4.328 4.994 1.00 97.31 129 ASN A O 1
ATOM 1004 N N . PRO A 1 130 ? -10.319 2.296 5.705 1.00 96.19 130 PRO A N 1
ATOM 1005 C CA . PRO A 1 130 ? -10.848 1.894 4.407 1.00 96.19 130 PRO A CA 1
ATOM 1006 C C . PRO A 1 130 ? -12.185 2.552 4.047 1.00 96.19 130 PRO A C 1
ATOM 1008 O O . PRO A 1 130 ? -12.553 2.524 2.877 1.00 96.19 130 PRO A O 1
ATOM 1011 N N . GLU A 1 131 ? -12.940 3.088 5.014 1.00 94.56 131 GLU A N 1
ATOM 1012 C CA . GLU A 1 131 ? -14.272 3.654 4.752 1.00 94.56 131 GLU A CA 1
ATOM 1013 C C . GLU A 1 131 ? -14.194 5.006 4.032 1.00 94.56 131 GLU A C 1
ATOM 1015 O O . GLU A 1 131 ? -15.032 5.294 3.180 1.00 94.56 131 GLU A O 1
ATOM 1020 N N . ASP A 1 132 ? -13.166 5.802 4.327 1.00 94.75 132 ASP A N 1
ATOM 1021 C CA . ASP A 1 132 ? -12.900 7.103 3.700 1.00 94.75 132 ASP A CA 1
ATOM 1022 C C . ASP A 1 132 ? -11.611 7.117 2.855 1.00 94.75 132 ASP A C 1
ATOM 1024 O O . ASP A 1 132 ? -11.244 8.155 2.302 1.00 94.75 132 ASP A O 1
ATOM 1028 N N . ALA A 1 133 ? -10.942 5.964 2.731 1.00 97.25 133 ALA A N 1
ATOM 1029 C CA . ALA A 1 133 ? -9.665 5.797 2.043 1.00 97.25 133 ALA A CA 1
ATOM 1030 C C . ALA A 1 133 ? -8.608 6.816 2.507 1.00 97.25 133 ALA A C 1
ATOM 1032 O O . ALA A 1 133 ? -7.942 7.453 1.691 1.00 97.25 133 ALA A O 1
ATOM 1033 N N . THR A 1 134 ? -8.447 6.981 3.821 1.00 97.62 134 THR A N 1
ATOM 1034 C CA . THR A 1 134 ? -7.444 7.883 4.403 1.00 97.62 134 THR A CA 1
ATOM 1035 C C . THR A 1 134 ? -6.300 7.118 5.049 1.00 97.62 134 THR A C 1
ATOM 1037 O O . THR A 1 134 ? -6.503 6.117 5.738 1.00 97.62 134 THR A O 1
ATOM 1040 N N . LEU A 1 135 ? -5.076 7.604 4.837 1.00 97.88 135 LEU A N 1
ATOM 1041 C CA . LEU A 1 135 ? -3.897 7.157 5.569 1.00 97.88 135 LEU A CA 1
ATOM 1042 C C . LEU A 1 135 ? -3.375 8.304 6.426 1.00 97.88 135 LEU A C 1
ATOM 1044 O O . LEU A 1 135 ? -2.985 9.359 5.916 1.00 97.88 135 LEU A O 1
ATOM 1048 N N . SER A 1 136 ? -3.325 8.050 7.728 1.00 97.12 136 SER A N 1
ATOM 1049 C CA . SER A 1 136 ? -2.767 8.962 8.711 1.00 97.12 136 SER A CA 1
ATOM 1050 C C . SER A 1 136 ? -1.395 8.505 9.184 1.00 97.12 136 SER A C 1
ATOM 1052 O O . SER A 1 136 ? -1.171 7.315 9.411 1.00 97.12 136 SER A O 1
ATOM 1054 N N . VAL A 1 137 ? -0.496 9.467 9.375 1.00 96.31 137 VAL A N 1
ATOM 1055 C CA . VAL A 1 137 ? 0.841 9.284 9.948 1.00 96.31 137 VAL A CA 1
ATOM 1056 C C . VAL A 1 137 ? 0.911 10.134 11.207 1.00 96.31 137 VAL A C 1
ATOM 1058 O O . VAL A 1 137 ? 0.658 11.331 11.154 1.00 96.31 137 VAL A O 1
ATOM 1061 N N . ASN A 1 138 ? 1.200 9.522 12.358 1.00 96.50 138 ASN A N 1
ATOM 1062 C CA . ASN A 1 138 ? 1.187 10.207 13.661 1.00 96.50 138 ASN A CA 1
ATOM 1063 C C . ASN A 1 138 ? -0.144 10.932 13.969 1.00 96.50 138 ASN A C 1
ATOM 1065 O O . ASN A 1 138 ? -0.168 11.943 14.665 1.00 96.50 138 ASN A O 1
ATOM 1069 N N . GLY A 1 139 ? -1.261 10.401 13.457 1.00 95.69 139 GLY A N 1
ATOM 1070 C CA . GLY A 1 139 ? -2.606 10.958 13.648 1.00 95.69 139 GLY A CA 1
ATOM 1071 C C . GLY A 1 139 ? -3.022 12.033 12.637 1.00 95.69 139 GLY A C 1
ATOM 1072 O O . GLY A 1 139 ? -4.188 12.417 12.630 1.00 95.69 139 GLY A O 1
ATOM 1073 N N . GLU A 1 140 ? -2.127 12.475 11.754 1.00 97.19 140 GLU A N 1
A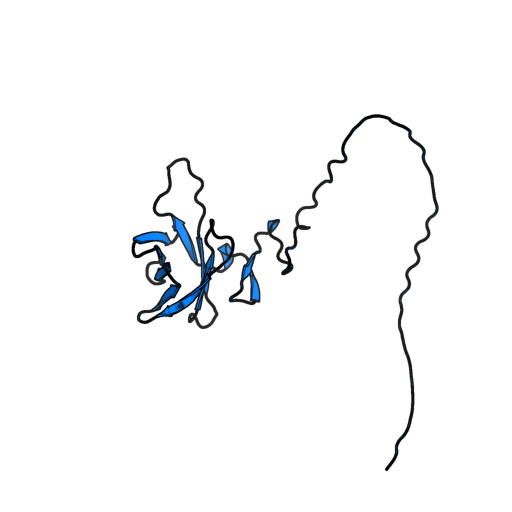TOM 1074 C CA . GLU A 1 140 ? -2.422 13.453 10.704 1.00 97.19 140 GLU A CA 1
ATOM 1075 C C . GLU A 1 140 ? -2.672 12.765 9.359 1.00 97.19 140 GLU A C 1
ATOM 1077 O O . GLU A 1 140 ? -1.896 11.897 8.960 1.00 97.19 140 GLU A O 1
ATOM 1082 N N . VAL A 1 141 ? -3.737 13.150 8.647 1.00 97.06 141 VAL A N 1
ATOM 1083 C CA . VAL A 1 141 ? -4.052 12.597 7.319 1.00 97.06 141 VAL A CA 1
ATOM 1084 C C . VAL A 1 141 ? -3.026 13.100 6.308 1.00 97.06 141 VAL A C 1
ATOM 1086 O O . VAL A 1 141 ? -3.032 14.271 5.943 1.00 97.06 141 VAL A O 1
ATOM 1089 N N . THR A 1 142 ? -2.185 12.193 5.819 1.00 95.62 142 THR A N 1
ATOM 1090 C CA . THR A 1 142 ? -1.111 12.508 4.861 1.00 95.62 142 THR A CA 1
ATOM 1091 C C . THR A 1 142 ? -1.427 12.025 3.454 1.00 95.62 142 THR A C 1
ATOM 1093 O O . THR A 1 142 ? -0.942 12.622 2.498 1.00 95.62 142 THR A O 1
ATOM 1096 N N . TYR A 1 143 ? -2.281 11.004 3.305 1.00 96.81 143 TYR A N 1
ATOM 1097 C CA . TYR A 1 143 ? -2.787 10.561 2.006 1.00 96.81 143 TYR A CA 1
ATOM 1098 C C . TYR A 1 143 ? -4.304 10.344 2.026 1.00 96.81 143 TYR A C 1
ATOM 1100 O O . TYR A 1 143 ? -4.883 9.969 3.050 1.00 96.81 143 TYR A O 1
ATOM 1108 N N . LYS A 1 144 ? -4.935 10.537 0.866 1.00 97.06 144 LYS A N 1
ATOM 1109 C CA . LYS A 1 144 ? -6.365 10.302 0.613 1.00 97.06 144 LYS A CA 1
ATOM 1110 C C . LYS A 1 144 ? -6.563 9.494 -0.662 1.00 97.06 144 LYS A C 1
ATOM 1112 O O . LYS A 1 144 ? -5.701 9.526 -1.537 1.00 97.06 144 LYS A O 1
ATOM 1117 N N . GLY A 1 145 ? -7.695 8.805 -0.780 1.00 96.44 145 GLY A N 1
ATOM 1118 C CA . GLY A 1 145 ? -8.090 8.098 -1.997 1.00 96.44 145 GLY A CA 1
ATOM 1119 C C . GLY A 1 145 ? -7.910 8.967 -3.242 1.00 96.44 145 GLY A C 1
ATOM 1120 O O . GLY A 1 145 ? -8.293 10.135 -3.245 1.00 96.44 145 GLY A O 1
ATOM 1121 N N . ALA A 1 146 ? -7.279 8.407 -4.274 1.00 88.44 146 ALA A N 1
ATOM 1122 C CA . ALA A 1 146 ? -7.169 9.076 -5.564 1.00 88.44 146 ALA A CA 1
ATOM 1123 C C . ALA A 1 146 ? -8.553 9.164 -6.234 1.00 88.44 146 ALA A C 1
ATOM 1125 O O . ALA A 1 146 ? -9.265 8.158 -6.278 1.00 88.44 146 ALA A O 1
ATOM 1126 N N . GLU A 1 147 ? -8.906 10.354 -6.729 1.00 72.69 147 GLU A N 1
ATOM 1127 C CA . GLU A 1 147 ? -10.111 10.609 -7.540 1.00 72.69 147 GLU A CA 1
ATOM 1128 C C . GLU A 1 147 ? -9.995 10.049 -8.966 1.00 72.69 147 GLU A C 1
ATOM 1130 O O . GLU A 1 147 ? -8.860 9.998 -9.505 1.00 72.69 147 GLU A O 1
#

Radius of gyration: 26.49 Å; chains: 1; bounding box: 56×84×55 Å